Protein AF-A0A640KGW0-F1 (afdb_monomer_lite)

Organism: Leishmania tarentolae (NCBI:txid5689)

Secondary structure (DSSP, 8-state):
---TT---GGGHHHHHHHHTTSHHHHHHHHHHHHHHHHHHHHHHHHHHHHHHHHHHHHHHHHHHHHTSHHHHHHHHTTTS-HHHHTTSHHHHHHHHHHHHHHHHHHHHHHHHHHHHHHH-TT-

Radius of gyration: 37.97 Å; chains: 1; bounding box: 70×36×105 Å

Sequence (123 aa):
MGSPYEYQPEVKWYHILWDMRNKQFRQWYLKKKYRDLRIAYKYESHIFYQKAGIGFLMATLLMSICSSDLAVAVFRWPTEDPNELLKSHVWQKYHNQLNERKEYADKLLQDSNYIHKKNNPGE

pLDDT: mean 76.35, std 12.7, range [38.69, 92.94]

Foldseek 3Di:
DDDPPPDDPVCVVVVLVVCCVPVVSVVVVVVVVVVVVVVVCVVVVVVVVVVVVVVVVVVVVVVVCCPDPVVVLVVCVVPDDVVVSCVDPSNVVVVVVVVVVVVVVVVVVVVVVVVVCVVCVDD

Structure (mmCIF, N/CA/C/O backbone):
data_AF-A0A640KGW0-F1
#
_entry.id   AF-A0A640KGW0-F1
#
loop_
_atom_site.group_PDB
_atom_site.id
_atom_site.type_symbol
_atom_site.label_atom_id
_atom_site.label_alt_id
_atom_site.label_comp_id
_atom_site.label_asym_id
_atom_site.label_entity_id
_atom_site.label_seq_id
_atom_site.pdbx_PDB_ins_code
_atom_site.Cartn_x
_atom_site.Cartn_y
_atom_site.Cartn_z
_atom_site.occupancy
_atom_site.B_iso_or_equiv
_atom_site.auth_seq_id
_atom_site.auth_comp_id
_atom_site.auth_asym_id
_atom_site.auth_atom_id
_atom_site.pdbx_PDB_model_num
ATOM 1 N N . MET A 1 1 ? -3.987 -20.503 51.695 1.00 38.69 1 MET A N 1
ATOM 2 C CA . MET A 1 1 ? -4.288 -19.069 51.885 1.00 38.69 1 MET A CA 1
ATOM 3 C C . MET A 1 1 ? -4.296 -18.423 50.509 1.00 38.69 1 MET A C 1
ATOM 5 O O . MET A 1 1 ? -3.231 -18.113 50.000 1.00 38.69 1 MET A O 1
ATOM 9 N N . GLY A 1 2 ? -5.466 -18.348 49.869 1.00 48.22 2 GLY A N 1
ATOM 10 C CA . GLY A 1 2 ? -5.638 -17.644 48.594 1.00 48.22 2 GLY A CA 1
ATOM 11 C C . GLY A 1 2 ? -5.883 -16.166 48.867 1.00 48.22 2 GLY A C 1
ATOM 12 O O . GLY A 1 2 ? -6.552 -15.826 49.846 1.00 48.22 2 GLY A O 1
ATOM 13 N N . SER A 1 3 ? -5.294 -15.294 48.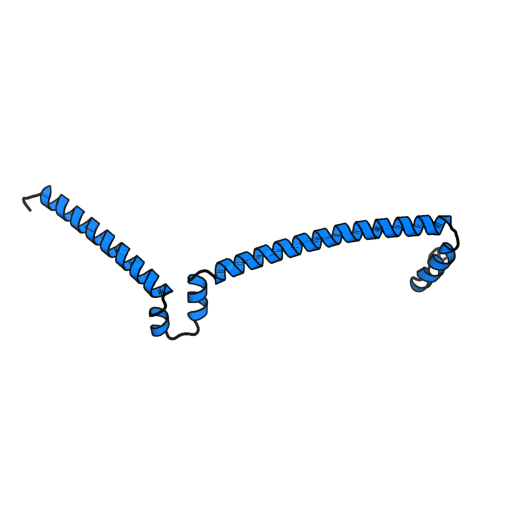054 1.00 49.31 3 SER A N 1
ATOM 14 C CA . SER A 1 3 ? -5.512 -13.852 48.163 1.00 49.31 3 SER A CA 1
ATOM 15 C C . SER A 1 3 ? -7.013 -13.564 48.023 1.00 49.31 3 SER A C 1
ATOM 17 O O . SER A 1 3 ? -7.633 -14.093 47.100 1.00 49.31 3 SER A O 1
ATOM 19 N N . PRO A 1 4 ? -7.625 -12.703 48.859 1.00 57.09 4 PRO A N 1
ATOM 20 C CA . PRO A 1 4 ? -9.045 -12.358 48.740 1.00 57.09 4 PRO A CA 1
ATOM 21 C C . PRO A 1 4 ? -9.391 -11.637 47.424 1.00 57.09 4 PRO A C 1
ATOM 23 O O . PRO A 1 4 ? -10.544 -11.280 47.214 1.00 57.09 4 PRO A O 1
ATOM 26 N N . TYR A 1 5 ? -8.407 -11.419 46.546 1.00 53.69 5 TYR A N 1
ATOM 27 C CA . TYR A 1 5 ? -8.531 -10.782 45.236 1.00 53.69 5 TYR A CA 1
ATOM 28 C C . TYR A 1 5 ? -8.272 -11.736 44.060 1.00 53.69 5 TYR A C 1
ATOM 30 O O . TYR A 1 5 ? -8.207 -11.298 42.910 1.00 53.69 5 TYR A O 1
ATOM 38 N N . GLU A 1 6 ? -8.122 -13.032 44.321 1.00 50.59 6 GLU A N 1
ATOM 39 C CA . GLU A 1 6 ? -7.895 -14.050 43.296 1.00 50.59 6 GLU A CA 1
ATOM 40 C C . GLU A 1 6 ? -9.239 -14.490 42.690 1.00 50.59 6 GLU A C 1
ATOM 42 O O . GLU A 1 6 ? -9.789 -15.539 43.012 1.00 50.59 6 GLU A O 1
ATOM 47 N N . TYR A 1 7 ? -9.826 -13.628 41.850 1.00 52.38 7 TYR A N 1
ATOM 48 C CA . TYR A 1 7 ? -11.141 -13.875 41.249 1.00 52.38 7 TYR A CA 1
ATOM 49 C C . TYR A 1 7 ? -11.060 -14.410 39.818 1.00 52.38 7 TYR A C 1
ATOM 51 O O . TYR A 1 7 ? -10.404 -13.838 38.939 1.00 52.38 7 TYR A O 1
ATOM 59 N N . GLN A 1 8 ? -11.814 -15.491 39.594 1.00 54.88 8 GLN A N 1
ATOM 60 C CA . GLN A 1 8 ? -12.038 -16.131 38.301 1.00 54.88 8 GLN A CA 1
ATOM 61 C C . GLN A 1 8 ? -12.556 -15.118 37.256 1.00 54.88 8 GLN A C 1
ATOM 63 O O . GLN A 1 8 ? -13.408 -14.277 37.563 1.00 54.88 8 GLN A O 1
ATOM 68 N N . PRO A 1 9 ? -12.059 -15.173 36.007 1.00 57.12 9 PRO A N 1
ATOM 69 C CA . PRO A 1 9 ? -12.312 -14.152 34.988 1.00 57.12 9 PRO A CA 1
ATOM 70 C C . PRO A 1 9 ? -13.789 -14.008 34.589 1.00 57.12 9 PRO A C 1
ATOM 72 O O . PRO A 1 9 ? -14.193 -12.919 34.183 1.00 57.12 9 PRO A O 1
ATOM 75 N N . GLU A 1 10 ? -14.597 -15.054 34.754 1.00 56.19 10 GLU A N 1
ATOM 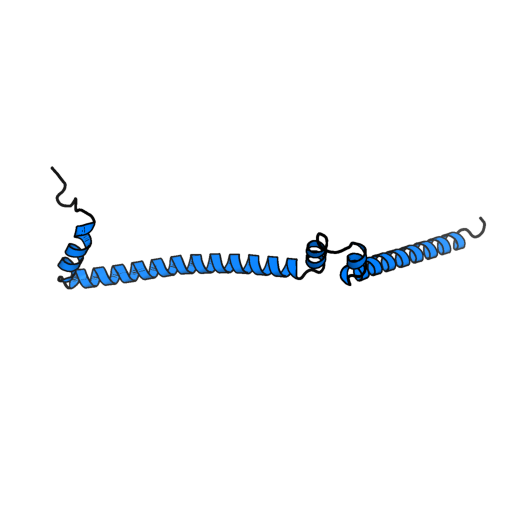76 C CA . GLU A 1 10 ? -16.023 -15.082 34.396 1.00 56.19 10 GLU A CA 1
ATOM 77 C C . GLU A 1 10 ? -16.895 -14.227 35.336 1.00 56.19 10 GLU A C 1
ATOM 79 O O . GLU A 1 10 ? -17.891 -13.645 34.908 1.00 56.19 10 GLU A O 1
ATOM 84 N N . VAL A 1 11 ? -16.472 -14.033 36.591 1.00 57.84 11 VAL A N 1
ATOM 85 C CA . VAL A 1 11 ? -17.221 -13.264 37.609 1.00 57.84 11 VAL A CA 1
ATOM 86 C C . VAL A 1 11 ? -16.973 -11.749 37.498 1.00 57.84 11 VAL A C 1
ATOM 88 O O . VAL A 1 11 ? -17.694 -10.934 38.079 1.00 57.84 11 VAL A O 1
ATOM 91 N N . LYS A 1 12 ? -15.981 -11.327 36.697 1.00 59.91 12 LYS A N 1
ATOM 92 C CA . LYS A 1 12 ? -15.559 -9.916 36.593 1.00 59.91 12 LYS A CA 1
ATOM 93 C C . LYS A 1 12 ? -16.682 -8.980 36.151 1.00 59.91 12 LYS A C 1
ATOM 95 O O . LYS A 1 12 ? -16.775 -7.862 36.652 1.00 59.91 12 LYS A O 1
ATOM 100 N N . TRP A 1 13 ? -17.542 -9.417 35.233 1.00 62.50 13 TRP A N 1
ATOM 101 C CA . TRP A 1 13 ? -18.630 -8.579 34.722 1.00 62.50 13 TRP A CA 1
ATOM 102 C C . TRP A 1 13 ? -19.702 -8.318 35.776 1.00 62.50 13 TRP A C 1
ATOM 104 O O . TRP A 1 13 ? -20.183 -7.192 35.888 1.00 62.50 13 TRP A O 1
ATOM 114 N N . TYR A 1 14 ? -20.022 -9.327 36.588 1.00 63.12 14 TYR A N 1
ATOM 115 C CA . TYR A 1 14 ? -21.039 -9.216 37.628 1.00 63.12 14 TYR A CA 1
ATOM 116 C C . TYR A 1 14 ? -20.625 -8.216 38.717 1.00 63.12 14 TYR A C 1
ATOM 118 O O . TYR A 1 14 ? -21.429 -7.384 39.131 1.00 63.12 14 TYR A O 1
ATOM 126 N N . HIS A 1 15 ? -19.349 -8.213 39.112 1.00 67.88 15 HIS A N 1
ATOM 127 C CA . HIS A 1 15 ? -18.820 -7.238 40.072 1.00 67.88 15 HIS A CA 1
ATOM 128 C C . HIS A 1 15 ? -18.735 -5.820 39.511 1.00 67.88 15 HIS A C 1
ATOM 130 O O . HIS A 1 15 ? -19.140 -4.882 40.188 1.00 67.88 15 HIS A O 1
ATOM 136 N N . ILE A 1 16 ? -18.321 -5.646 38.252 1.00 68.69 16 ILE A N 1
ATOM 137 C CA . ILE A 1 16 ? -18.319 -4.316 37.620 1.00 68.69 16 ILE A CA 1
ATOM 138 C C . ILE A 1 16 ? -19.743 -3.747 37.550 1.00 68.69 16 ILE A C 1
ATOM 140 O O . ILE A 1 16 ? -19.947 -2.563 37.815 1.00 68.69 16 ILE A O 1
ATOM 144 N N . LEU A 1 17 ? -20.736 -4.574 37.212 1.00 73.00 17 LEU A N 1
ATOM 145 C CA . LEU A 1 17 ? -22.145 -4.170 37.183 1.00 73.00 17 LEU A CA 1
ATOM 146 C C . LEU A 1 17 ? -22.686 -3.853 38.584 1.00 73.00 17 LEU A C 1
ATOM 148 O O . LEU A 1 17 ? -23.462 -2.909 38.739 1.00 73.00 17 LEU A O 1
ATOM 152 N N . TRP A 1 18 ? -22.251 -4.596 39.602 1.00 75.25 18 TRP A N 1
ATOM 153 C CA . TRP A 1 18 ? -22.589 -4.322 40.996 1.00 75.25 18 TRP A CA 1
ATOM 154 C C . TRP A 1 18 ? -21.986 -2.991 41.480 1.00 75.25 18 TRP A C 1
ATOM 156 O O . TRP A 1 18 ? -22.703 -2.156 42.034 1.00 75.25 18 TRP A O 1
ATOM 166 N N . ASP A 1 19 ? -20.714 -2.729 41.170 1.00 75.25 19 ASP A N 1
ATOM 167 C CA . ASP A 1 19 ? -19.997 -1.500 41.537 1.00 75.25 19 ASP A CA 1
ATOM 168 C C . ASP A 1 19 ? -20.504 -0.259 40.780 1.00 75.25 19 ASP A C 1
ATOM 170 O O . ASP A 1 19 ? -20.442 0.865 41.287 1.00 75.25 19 ASP A O 1
ATOM 174 N N . MET A 1 20 ? -21.093 -0.439 39.591 1.00 77.44 20 MET A N 1
ATOM 175 C CA . MET A 1 20 ? -21.744 0.630 38.814 1.00 77.44 20 MET A CA 1
ATOM 176 C C . MET A 1 20 ? -22.955 1.263 39.523 1.00 77.44 20 MET A C 1
ATOM 178 O O . MET A 1 20 ? -23.382 2.354 39.124 1.00 77.44 20 MET A O 1
ATOM 182 N N . ARG A 1 21 ? -23.499 0.641 40.585 1.00 77.19 21 ARG A N 1
ATOM 183 C CA . ARG A 1 21 ? -24.505 1.278 41.459 1.00 77.19 21 ARG A CA 1
ATOM 184 C C . ARG A 1 21 ? -23.943 2.488 42.202 1.00 77.19 21 ARG A C 1
ATOM 186 O O . ARG A 1 21 ? -24.688 3.433 42.463 1.00 77.19 21 ARG A O 1
ATOM 193 N N . ASN A 1 22 ? -22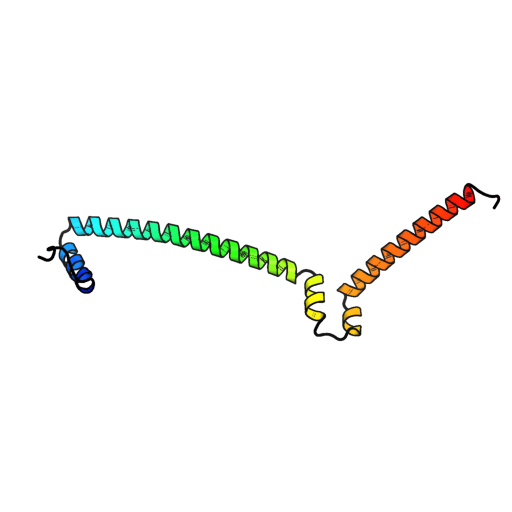.647 2.500 42.516 1.00 85.50 22 ASN A N 1
ATOM 194 C CA . ASN A 1 22 ? -22.012 3.661 43.122 1.00 85.50 22 ASN A CA 1
ATOM 195 C C . ASN A 1 22 ? -21.816 4.761 42.061 1.00 85.50 22 ASN A C 1
ATOM 197 O O . ASN A 1 22 ? -21.064 4.609 41.095 1.00 85.50 22 ASN A O 1
ATOM 201 N N . LYS A 1 23 ? -22.485 5.907 42.255 1.00 87.12 23 LYS A N 1
ATOM 202 C CA . LYS A 1 23 ? -22.497 7.031 41.302 1.00 87.12 23 LYS A CA 1
ATOM 203 C C . LYS A 1 23 ? -21.091 7.568 41.001 1.00 87.12 23 LYS A C 1
ATOM 205 O O . LYS A 1 23 ? -20.830 7.943 39.858 1.00 87.12 23 LYS A O 1
ATOM 210 N N . GLN A 1 24 ? -20.194 7.572 41.991 1.00 87.12 24 GLN A N 1
ATOM 211 C CA . GLN A 1 24 ? -18.811 8.036 41.830 1.00 87.12 24 GLN A CA 1
ATOM 212 C C . GLN A 1 24 ? -17.984 7.052 40.994 1.00 87.12 24 GLN A C 1
ATOM 214 O O . GLN A 1 24 ? -17.326 7.456 40.032 1.00 87.12 24 GLN A O 1
ATOM 219 N N . PHE A 1 25 ? -18.084 5.754 41.300 1.00 84.75 25 PHE A N 1
ATOM 220 C CA . PHE A 1 25 ? -17.410 4.705 40.535 1.00 84.75 25 PHE A CA 1
ATOM 221 C C . PHE A 1 25 ? -17.886 4.685 39.081 1.00 84.75 25 PHE A C 1
ATOM 223 O O . PHE A 1 25 ? -17.067 4.659 38.167 1.00 84.75 25 PHE A O 1
ATOM 230 N N . ARG A 1 26 ? -19.198 4.808 38.850 1.00 84.75 26 ARG A N 1
ATOM 231 C CA . ARG A 1 26 ? -19.787 4.864 37.507 1.00 84.75 26 ARG A CA 1
ATOM 232 C C . ARG A 1 26 ? -19.222 6.007 36.665 1.00 84.75 26 ARG A C 1
ATOM 234 O O . ARG A 1 26 ? -18.848 5.796 35.514 1.00 84.75 26 ARG A O 1
ATOM 241 N N . GLN A 1 27 ? -19.150 7.217 37.221 1.00 88.12 27 GLN A N 1
ATOM 242 C CA . GLN A 1 27 ? -18.602 8.376 36.507 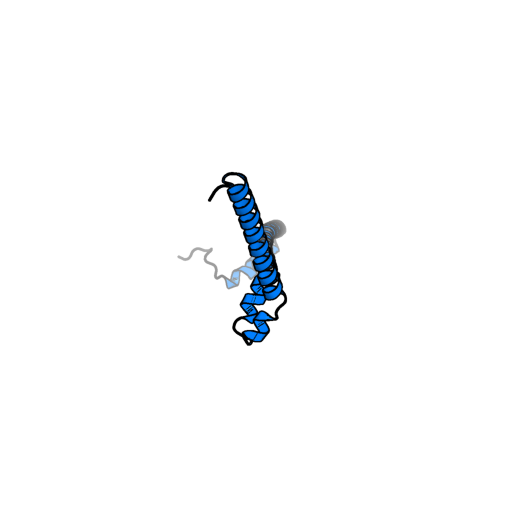1.00 88.12 27 GLN A CA 1
ATOM 243 C C . GLN A 1 27 ? -17.120 8.189 36.175 1.00 88.12 27 GLN A C 1
ATOM 245 O O . GLN A 1 27 ? -16.702 8.459 35.047 1.00 88.12 27 GLN A O 1
ATOM 250 N N . TRP A 1 28 ? -16.334 7.690 37.131 1.00 90.25 28 TRP A N 1
ATOM 251 C CA . TRP A 1 28 ? -14.922 7.394 36.910 1.00 90.25 28 TRP A CA 1
ATOM 252 C C . TRP A 1 28 ? -14.722 6.300 35.854 1.00 90.25 28 TRP A C 1
ATOM 254 O O . TRP A 1 28 ? -13.933 6.482 34.927 1.00 90.25 28 TRP A O 1
ATOM 264 N N . TYR A 1 29 ? -15.471 5.200 35.951 1.00 88.12 29 TYR A N 1
ATOM 265 C CA . TYR A 1 29 ? -15.382 4.056 35.047 1.00 88.12 29 TYR A CA 1
ATOM 266 C C . TYR A 1 29 ? -15.726 4.453 33.612 1.00 88.12 29 TYR A C 1
ATOM 268 O O . TYR A 1 29 ? -14.956 4.168 32.695 1.00 88.12 29 TYR A O 1
ATOM 276 N N . LEU A 1 30 ? -16.831 5.182 33.417 1.00 88.38 30 LEU A N 1
ATOM 277 C CA . LEU A 1 30 ? -17.212 5.696 32.102 1.00 88.38 30 LEU A CA 1
ATOM 278 C C . LEU A 1 30 ? -16.141 6.640 31.553 1.00 88.38 30 LEU A C 1
ATOM 280 O O . LEU A 1 30 ? -15.696 6.458 30.423 1.00 88.38 30 LEU A O 1
ATOM 284 N N . LYS A 1 31 ? -15.657 7.600 32.353 1.00 91.94 31 LYS A N 1
ATOM 285 C CA . LYS A 1 31 ? -14.603 8.535 31.923 1.00 91.94 31 LYS A CA 1
ATOM 286 C C . LYS A 1 31 ? -13.319 7.802 31.524 1.00 91.94 31 LYS A C 1
ATOM 288 O O . LYS A 1 31 ? -12.706 8.146 30.513 1.00 91.94 31 LYS A O 1
ATOM 293 N N . LYS A 1 32 ? -12.929 6.778 32.287 1.00 90.69 32 LYS A N 1
ATOM 294 C CA . LYS A 1 32 ? -11.778 5.923 31.984 1.00 90.69 32 LYS A CA 1
ATOM 295 C C . LYS A 1 32 ? -11.988 5.161 30.676 1.00 90.69 32 LYS A C 1
ATOM 297 O O . LYS A 1 32 ? -11.135 5.242 29.802 1.00 90.69 32 LYS A O 1
ATOM 302 N N . LYS A 1 33 ? -13.144 4.518 30.490 1.00 90.44 33 LYS A N 1
ATOM 303 C CA . LYS A 1 33 ? -13.468 3.781 29.260 1.00 90.44 33 LYS A CA 1
ATOM 304 C C . LYS A 1 33 ? -13.525 4.673 28.025 1.00 90.44 33 LYS A C 1
ATOM 306 O O . LYS A 1 33 ? -12.973 4.295 26.999 1.00 90.44 33 LYS A O 1
ATOM 311 N N . TYR A 1 34 ? -14.099 5.870 28.128 1.00 92.88 34 TYR A N 1
ATOM 312 C CA . TYR A 1 34 ?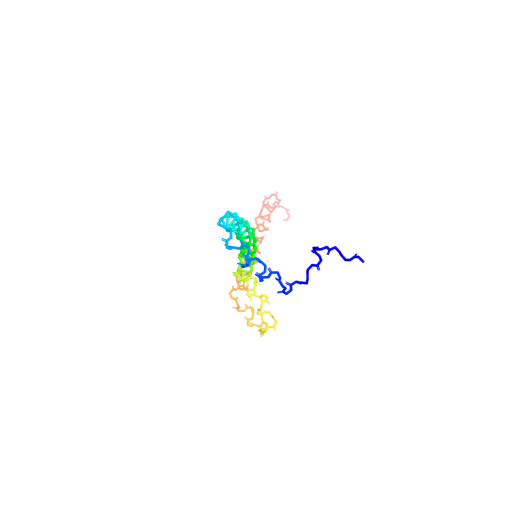 -14.072 6.851 27.041 1.00 92.88 34 TYR A CA 1
ATOM 313 C C . TYR A 1 34 ? -12.645 7.263 26.670 1.00 92.88 34 TYR A C 1
ATOM 315 O O . TYR A 1 34 ? -12.324 7.389 25.489 1.00 92.88 34 TYR A O 1
ATOM 323 N N . ARG A 1 35 ? -11.773 7.458 27.665 1.00 92.00 35 ARG A N 1
ATOM 324 C CA . ARG A 1 35 ? -10.361 7.769 27.423 1.00 92.00 35 ARG A CA 1
ATOM 325 C C . ARG A 1 35 ? -9.643 6.608 26.740 1.00 92.00 35 ARG A C 1
ATOM 327 O O . ARG A 1 35 ? -8.946 6.840 25.758 1.00 92.00 35 ARG A O 1
ATOM 334 N N . ASP A 1 36 ? -9.834 5.390 27.232 1.00 92.19 36 ASP A N 1
ATOM 335 C CA . ASP A 1 36 ? -9.192 4.193 26.685 1.00 92.19 36 ASP A CA 1
ATOM 336 C C . ASP A 1 36 ? -9.659 3.939 25.241 1.00 92.19 36 ASP A C 1
ATOM 338 O O . ASP A 1 36 ? -8.836 3.683 24.366 1.00 92.19 36 ASP A O 1
ATOM 342 N N . LEU A 1 37 ? -10.953 4.128 24.956 1.00 92.94 37 LEU A N 1
ATOM 343 C CA . LEU A 1 37 ? -11.515 4.014 23.608 1.00 92.94 37 LEU A CA 1
ATOM 344 C C . LEU A 1 37 ? -10.978 5.098 22.666 1.00 92.94 37 LEU A C 1
ATOM 346 O O . LEU A 1 37 ? -10.639 4.807 21.524 1.00 92.94 37 LEU A O 1
ATOM 350 N N . ARG A 1 38 ? -10.824 6.340 23.144 1.00 92.81 38 ARG A N 1
ATOM 351 C CA . ARG A 1 38 ? -10.193 7.415 22.362 1.00 92.81 38 ARG A CA 1
ATOM 352 C C . ARG A 1 38 ? -8.732 7.092 22.029 1.00 92.81 38 ARG A C 1
ATOM 354 O O . ARG A 1 38 ? -8.292 7.381 20.919 1.00 92.81 38 ARG A O 1
ATOM 361 N N . ILE A 1 39 ? -7.981 6.524 22.974 1.00 90.81 39 ILE A N 1
ATOM 362 C CA . ILE A 1 39 ? -6.586 6.113 22.754 1.00 90.81 39 ILE A CA 1
ATOM 363 C C . ILE A 1 39 ? -6.530 4.967 21.740 1.00 90.81 39 ILE A C 1
ATOM 365 O O . ILE A 1 39 ? -5.761 5.057 20.785 1.00 90.81 39 ILE A O 1
ATOM 369 N N . ALA A 1 40 ? -7.376 3.946 21.906 1.00 90.62 40 ALA A N 1
ATOM 370 C CA . ALA A 1 40 ? -7.473 2.821 20.981 1.00 90.62 40 ALA A CA 1
ATOM 371 C C . ALA A 1 40 ? -7.804 3.295 19.560 1.00 90.62 40 ALA A C 1
ATOM 373 O O . ALA A 1 40 ? -7.071 2.986 18.628 1.00 90.62 40 ALA A O 1
ATOM 374 N N . TYR A 1 41 ? -8.815 4.154 19.409 1.00 91.88 41 TYR A N 1
ATOM 375 C CA . TYR A 1 41 ? -9.191 4.721 18.115 1.00 91.88 41 TYR A CA 1
ATOM 376 C C . TYR A 1 41 ? -8.047 5.509 17.462 1.00 91.88 41 TYR A C 1
ATOM 378 O O . TYR A 1 41 ? -7.785 5.369 16.269 1.00 91.88 41 TYR A O 1
ATOM 386 N N . LYS A 1 42 ? -7.322 6.331 18.232 1.00 91.38 42 LYS A N 1
ATOM 387 C CA . LYS A 1 42 ? -6.166 7.080 17.714 1.00 91.38 42 LYS A CA 1
ATOM 388 C C . LYS A 1 42 ? -5.036 6.148 17.258 1.00 91.38 42 LYS A C 1
ATOM 390 O O . LYS A 1 42 ? -4.382 6.429 16.258 1.00 91.38 42 LYS A O 1
ATOM 395 N N . TYR A 1 43 ? -4.810 5.053 17.976 1.00 90.88 43 TYR A N 1
ATOM 396 C CA . TYR A 1 43 ? -3.787 4.071 17.630 1.00 90.88 43 TYR A CA 1
ATOM 397 C C . TYR A 1 43 ? -4.177 3.248 16.392 1.00 90.88 43 TYR A C 1
ATOM 399 O O . TYR A 1 43 ? -3.391 3.131 15.453 1.00 90.88 43 TYR A O 1
ATOM 407 N N . GLU A 1 44 ? -5.413 2.749 16.340 1.00 87.38 44 GLU A N 1
ATOM 408 C CA . GLU A 1 44 ? -5.927 1.983 15.200 1.00 87.38 44 GLU A CA 1
ATOM 409 C C . GLU A 1 44 ? -6.029 2.828 13.933 1.00 87.38 44 GLU A C 1
ATOM 411 O O . GLU A 1 44 ? -5.612 2.376 12.869 1.00 87.38 44 GLU A O 1
ATOM 416 N N . SER A 1 45 ? -6.509 4.070 14.038 1.00 85.81 45 SER A N 1
ATOM 417 C CA . SER A 1 45 ? -6.546 4.987 12.894 1.00 85.81 45 SER A CA 1
ATOM 418 C C . SER A 1 45 ? -5.148 5.248 12.342 1.00 85.81 45 SER A C 1
ATOM 420 O O . SER A 1 45 ? -4.963 5.185 11.132 1.00 85.81 45 SER A O 1
ATOM 422 N N . HIS A 1 46 ? -4.143 5.461 13.197 1.00 89.50 46 HIS A N 1
ATOM 423 C CA . HIS A 1 46 ? -2.762 5.630 12.745 1.00 89.50 46 HIS A CA 1
ATOM 424 C C . HIS A 1 46 ? -2.248 4.400 11.981 1.00 89.50 46 HIS A C 1
ATOM 426 O O . HIS A 1 46 ? -1.675 4.539 10.902 1.00 89.50 46 HIS A O 1
ATOM 432 N N . ILE A 1 47 ? -2.502 3.194 12.497 1.00 87.12 47 ILE A N 1
ATOM 433 C CA . ILE A 1 47 ? -2.139 1.944 11.813 1.00 87.12 47 ILE A CA 1
ATOM 434 C C . ILE A 1 47 ? -2.883 1.814 10.483 1.00 87.12 47 ILE A C 1
ATOM 436 O O . ILE A 1 47 ? -2.287 1.416 9.483 1.00 87.12 47 ILE A O 1
ATOM 440 N N . PHE A 1 48 ? -4.172 2.151 10.452 1.00 88.50 48 PHE A N 1
ATOM 441 C CA . PHE A 1 48 ? -4.973 2.113 9.236 1.00 88.50 48 PHE A CA 1
ATOM 442 C C . PHE A 1 48 ? -4.430 3.080 8.182 1.00 88.50 48 PHE A C 1
ATOM 444 O O . PHE A 1 48 ? -4.219 2.662 7.048 1.00 88.50 48 PHE A O 1
ATOM 451 N N . TYR A 1 49 ? -4.113 4.325 8.551 1.00 87.88 49 TYR A N 1
ATOM 452 C CA . TYR A 1 49 ? -3.505 5.299 7.640 1.00 87.88 49 TYR A CA 1
ATOM 453 C C . TYR A 1 49 ? -2.144 4.835 7.120 1.00 87.88 49 TYR A C 1
ATOM 455 O O . TYR A 1 49 ? -1.876 4.970 5.929 1.00 87.88 49 TYR A O 1
ATOM 463 N N . GLN A 1 50 ? -1.302 4.238 7.969 1.00 88.56 50 GLN A N 1
ATOM 464 C CA . GLN A 1 50 ? -0.025 3.675 7.525 1.00 88.56 50 GLN A CA 1
ATOM 465 C C . GLN A 1 50 ? -0.220 2.518 6.538 1.00 88.56 50 GLN A C 1
ATOM 467 O O . GLN A 1 50 ? 0.406 2.502 5.480 1.00 88.56 50 GLN A O 1
ATOM 472 N N . LYS A 1 51 ? -1.113 1.570 6.845 1.00 89.38 51 LYS A N 1
ATOM 473 C CA . LYS A 1 51 ? -1.405 0.429 5.963 1.00 89.38 51 LYS A CA 1
ATOM 474 C C . LYS A 1 51 ? -2.046 0.868 4.649 1.00 89.38 51 LYS A C 1
ATOM 476 O O . LYS A 1 51 ? -1.659 0.369 3.598 1.00 89.38 51 LYS A O 1
ATOM 481 N N . ALA A 1 52 ? -2.981 1.814 4.697 1.00 89.69 52 ALA A N 1
ATOM 482 C CA . ALA A 1 52 ? -3.615 2.384 3.515 1.00 89.69 52 ALA A CA 1
ATOM 483 C C . ALA A 1 52 ? -2.607 3.163 2.660 1.00 89.69 52 ALA A C 1
ATOM 485 O O . ALA A 1 52 ? -2.603 3.005 1.446 1.00 89.69 52 ALA A O 1
ATOM 486 N N . GLY A 1 53 ? -1.711 3.940 3.280 1.00 88.12 53 GLY A N 1
ATOM 487 C CA . GLY A 1 53 ? -0.651 4.668 2.581 1.00 88.12 53 GLY A CA 1
ATOM 488 C C . GLY A 1 53 ? 0.343 3.738 1.884 1.00 88.12 53 GLY A C 1
ATOM 489 O O . GLY A 1 53 ? 0.637 3.929 0.707 1.00 88.12 53 GLY A O 1
ATOM 490 N N . ILE A 1 54 ? 0.807 2.689 2.570 1.00 88.81 54 ILE A N 1
ATOM 491 C CA . ILE A 1 54 ? 1.688 1.670 1.974 1.00 88.81 54 ILE A CA 1
ATOM 492 C C . ILE A 1 54 ? 0.954 0.905 0.867 1.00 88.81 54 ILE A C 1
ATOM 494 O O . ILE A 1 54 ? 1.510 0.708 -0.210 1.00 88.81 54 ILE A O 1
ATOM 498 N N . GLY A 1 55 ? -0.303 0.515 1.094 1.00 89.00 55 GLY A N 1
ATOM 499 C CA . GLY A 1 55 ? -1.127 -0.153 0.086 1.00 89.00 55 GLY A CA 1
ATOM 500 C C . GLY A 1 55 ? -1.334 0.706 -1.161 1.00 89.00 55 GLY A C 1
ATOM 501 O O . GLY A 1 55 ? -1.203 0.210 -2.276 1.00 89.00 55 GLY A O 1
ATOM 502 N N . PHE A 1 56 ? -1.575 2.006 -0.980 1.00 91.56 56 PHE A N 1
ATOM 503 C CA . PHE A 1 56 ? -1.695 2.960 -2.076 1.00 91.56 56 PHE A CA 1
ATOM 504 C C . PHE A 1 56 ? -0.379 3.115 -2.844 1.00 91.56 56 PHE A C 1
ATOM 506 O O . PHE A 1 56 ? -0.394 3.038 -4.067 1.00 91.56 56 PHE A O 1
ATOM 513 N N . LEU A 1 57 ? 0.758 3.254 -2.153 1.00 89.88 57 LEU A N 1
ATOM 514 C CA . LEU A 1 57 ? 2.080 3.326 -2.793 1.00 89.88 57 LEU A CA 1
ATOM 515 C C . LEU A 1 57 ? 2.415 2.06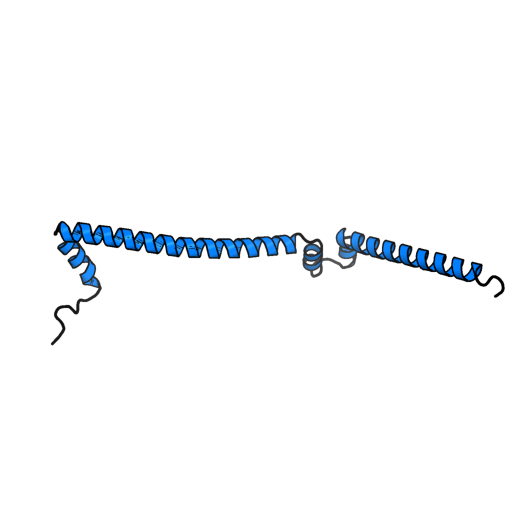3 -3.596 1.00 89.88 57 LEU A C 1
ATOM 517 O O . LEU A 1 57 ? 2.941 2.146 -4.703 1.00 89.88 57 LEU A O 1
ATOM 521 N N . MET A 1 58 ? 2.091 0.885 -3.063 1.00 87.81 58 MET A N 1
ATOM 522 C CA . MET A 1 58 ? 2.288 -0.369 -3.790 1.00 87.81 58 MET A CA 1
ATOM 523 C C . MET A 1 58 ? 1.365 -0.459 -5.008 1.00 87.81 58 MET A C 1
ATOM 525 O O . MET A 1 58 ? 1.805 -0.876 -6.076 1.00 87.81 58 MET A O 1
ATOM 529 N N . ALA A 1 59 ? 0.109 -0.028 -4.879 1.00 87.00 59 ALA A N 1
ATOM 530 C CA . ALA A 1 59 ? -0.832 -0.002 -5.992 1.00 87.00 59 ALA A CA 1
ATOM 531 C C . ALA A 1 59 ? -0.397 0.974 -7.095 1.00 87.00 59 ALA A C 1
ATOM 533 O O . ALA A 1 59 ? -0.464 0.623 -8.270 1.00 87.00 59 ALA A O 1
ATOM 534 N N . THR A 1 60 ? 0.093 2.168 -6.750 1.00 84.94 60 THR A N 1
ATOM 535 C CA . THR A 1 60 ? 0.580 3.136 -7.744 1.00 84.94 60 THR A CA 1
ATOM 536 C C . THR A 1 60 ? 1.842 2.649 -8.446 1.00 84.94 60 THR A C 1
ATOM 538 O O . THR A 1 60 ? 1.940 2.796 -9.663 1.00 84.94 60 THR A O 1
ATOM 541 N N . LEU A 1 61 ? 2.772 2.010 -7.728 1.00 83.12 61 LEU A N 1
ATOM 542 C CA . LEU A 1 61 ? 3.945 1.376 -8.335 1.00 83.12 61 LEU A CA 1
ATOM 543 C C . LEU A 1 61 ? 3.550 0.251 -9.293 1.00 83.12 61 LEU A C 1
ATOM 545 O O . LEU A 1 61 ? 4.020 0.226 -10.428 1.00 83.12 61 LEU A O 1
ATOM 549 N N . LEU A 1 62 ? 2.655 -0.646 -8.875 1.00 80.56 62 LEU A N 1
ATOM 550 C CA . LEU A 1 62 ? 2.171 -1.729 -9.732 1.00 80.56 62 LEU A CA 1
ATOM 551 C C . LEU A 1 62 ? 1.451 -1.192 -10.968 1.00 80.56 62 LEU A C 1
ATOM 553 O O . LEU A 1 62 ? 1.722 -1.651 -12.072 1.00 80.56 62 LEU A O 1
ATOM 557 N N . MET A 1 63 ? 0.591 -0.187 -10.808 1.00 79.06 63 MET A N 1
ATOM 558 C CA . MET A 1 63 ? -0.092 0.448 -11.936 1.00 79.06 63 MET A CA 1
ATOM 559 C C . MET A 1 63 ? 0.894 1.133 -12.881 1.00 79.06 63 MET A C 1
ATOM 561 O O . MET A 1 63 ? 0.745 0.991 -14.087 1.00 79.06 63 MET A O 1
ATOM 565 N N . SER A 1 64 ? 1.924 1.808 -12.362 1.00 76.69 64 SER A N 1
ATOM 566 C CA . SER A 1 64 ? 2.965 2.440 -13.181 1.00 76.69 64 SER A CA 1
ATOM 567 C C . SER A 1 64 ? 3.786 1.417 -13.969 1.00 76.69 64 SER A C 1
ATOM 569 O O . SER A 1 64 ? 4.083 1.645 -15.144 1.00 76.69 64 SER A O 1
ATOM 571 N N . ILE A 1 65 ? 4.127 0.286 -13.346 1.00 73.69 65 ILE A N 1
ATOM 572 C CA . ILE A 1 65 ? 4.827 -0.813 -14.014 1.00 73.69 65 ILE A CA 1
ATOM 573 C C . ILE A 1 65 ? 3.917 -1.403 -15.093 1.00 73.69 65 ILE A C 1
ATOM 575 O O . ILE A 1 65 ? 4.323 -1.462 -16.249 1.00 73.69 65 ILE A O 1
ATOM 579 N N . CYS A 1 66 ? 2.674 -1.752 -14.760 1.00 66.44 66 CYS A N 1
ATOM 580 C CA . CYS A 1 66 ? 1.713 -2.335 -15.699 1.00 66.44 66 CYS A CA 1
ATOM 581 C C . CYS A 1 66 ? 1.301 -1.385 -16.836 1.00 66.44 66 CYS A C 1
ATOM 583 O O . CYS A 1 66 ? 0.994 -1.857 -17.926 1.00 66.44 66 CYS A O 1
ATOM 585 N N . SER A 1 67 ? 1.313 -0.066 -16.617 1.00 66.38 67 SER A N 1
ATOM 586 C CA . SER A 1 67 ? 1.041 0.929 -17.662 1.00 66.38 67 SER A CA 1
ATOM 587 C C . SER A 1 67 ? 2.222 1.160 -18.601 1.00 66.38 67 SER A C 1
ATOM 589 O O . SER A 1 67 ? 2.065 1.822 -19.623 1.00 66.38 67 SER A O 1
ATOM 591 N N . SER A 1 68 ? 3.418 0.675 -18.252 1.00 66.56 68 SER A N 1
ATOM 592 C CA . SER A 1 68 ? 4.556 0.753 -19.158 1.00 66.56 68 SER A CA 1
ATOM 593 C C . SER A 1 68 ? 4.366 -0.239 -20.308 1.00 66.56 68 SER A C 1
ATOM 595 O O . SER A 1 68 ? 4.051 -1.410 -20.087 1.00 66.56 68 SER A O 1
ATOM 597 N N . ASP A 1 69 ? 4.618 0.213 -21.538 1.00 61.44 69 ASP A N 1
ATOM 598 C CA . ASP A 1 69 ? 4.637 -0.625 -22.749 1.00 61.44 69 ASP A CA 1
ATOM 599 C C . ASP A 1 69 ? 5.493 -1.902 -22.563 1.00 61.44 69 ASP A C 1
ATOM 601 O O . ASP A 1 69 ? 5.238 -2.942 -23.171 1.00 61.44 69 ASP A O 1
ATOM 605 N N . LEU A 1 70 ? 6.486 -1.837 -21.667 1.00 59.88 70 LEU A N 1
ATOM 606 C CA . LEU A 1 70 ? 7.378 -2.931 -21.296 1.00 59.88 70 LEU A CA 1
ATOM 607 C C . LEU A 1 70 ? 6.665 -4.041 -20.508 1.00 59.88 70 LEU A C 1
ATOM 609 O O . LEU A 1 70 ? 6.901 -5.213 -20.782 1.00 59.88 70 LEU A O 1
ATOM 613 N N . ALA A 1 71 ? 5.760 -3.713 -19.583 1.00 61.34 71 ALA A N 1
ATOM 614 C CA . ALA A 1 71 ? 4.976 -4.731 -18.883 1.00 61.34 71 ALA A CA 1
ATOM 615 C C . ALA A 1 71 ? 3.996 -5.432 -19.828 1.00 61.34 71 ALA A C 1
ATOM 617 O O . ALA A 1 71 ? 3.887 -6.655 -19.787 1.00 61.34 71 ALA A O 1
ATOM 618 N N . VAL A 1 72 ? 3.353 -4.690 -20.735 1.00 63.47 72 VAL A N 1
ATOM 619 C CA . VAL A 1 72 ? 2.492 -5.277 -21.777 1.00 63.47 72 VAL A CA 1
ATOM 620 C C . VAL A 1 72 ? 3.285 -6.256 -22.650 1.00 63.47 72 VAL A C 1
ATOM 622 O O . VAL A 1 72 ? 2.803 -7.353 -22.927 1.00 63.47 72 VAL A O 1
ATOM 625 N N . ALA A 1 73 ? 4.516 -5.904 -23.030 1.00 61.22 73 ALA A N 1
ATOM 626 C CA . ALA A 1 73 ? 5.394 -6.783 -23.799 1.00 61.22 73 ALA A CA 1
ATOM 627 C C . ALA A 1 73 ? 5.836 -8.030 -23.007 1.00 61.22 73 ALA A C 1
ATOM 629 O O . ALA A 1 73 ? 5.798 -9.134 -23.542 1.00 61.22 73 ALA A O 1
ATOM 630 N N . VAL A 1 74 ? 6.203 -7.885 -21.728 1.00 65.69 74 VAL A N 1
ATOM 631 C CA . VAL A 1 74 ? 6.636 -9.006 -20.871 1.00 65.69 74 VAL A CA 1
ATOM 632 C C . VAL A 1 74 ? 5.488 -9.972 -20.563 1.00 65.69 74 VAL A C 1
ATOM 634 O O . VAL A 1 74 ? 5.699 -11.181 -20.579 1.00 65.69 74 VAL A O 1
ATOM 637 N N . PHE A 1 75 ? 4.268 -9.473 -20.335 1.00 64.81 75 PHE A N 1
ATOM 638 C CA . PHE A 1 75 ? 3.099 -10.325 -20.089 1.00 64.81 75 PHE A CA 1
ATOM 639 C C . PHE A 1 75 ? 2.626 -11.084 -21.340 1.00 64.81 75 PHE A C 1
ATOM 641 O O . PHE A 1 75 ? 2.091 -12.183 -21.204 1.00 64.81 75 PHE A O 1
ATOM 648 N N . ARG A 1 76 ? 2.839 -10.538 -22.546 1.00 65.69 76 ARG A N 1
ATOM 649 C CA . ARG A 1 76 ? 2.476 -11.195 -23.819 1.00 65.69 76 ARG A CA 1
ATOM 650 C C . ARG A 1 76 ? 3.540 -12.155 -24.347 1.00 65.69 76 ARG A C 1
ATOM 652 O O . ARG A 1 76 ? 3.213 -13.098 -25.058 1.00 65.69 76 ARG A O 1
ATOM 659 N N . TRP A 1 77 ? 4.800 -11.971 -23.952 1.00 62.31 77 TRP A N 1
ATOM 660 C CA . TRP A 1 77 ? 5.922 -12.807 -24.389 1.00 62.31 77 TRP A CA 1
ATOM 661 C C . TRP A 1 77 ? 5.721 -14.326 -24.183 1.00 62.31 77 TRP A C 1
ATOM 663 O O . TRP A 1 77 ? 6.030 -15.077 -25.103 1.00 62.31 77 TRP A O 1
ATOM 673 N N . PRO A 1 78 ? 5.182 -14.828 -23.053 1.00 64.25 78 PRO A N 1
ATOM 674 C CA . PRO A 1 78 ? 5.004 -16.271 -22.880 1.00 64.25 78 PRO A CA 1
ATOM 675 C C . PRO A 1 78 ? 3.751 -16.844 -23.567 1.00 64.25 78 PRO A C 1
ATOM 677 O O . PRO A 1 78 ? 3.560 -18.056 -23.507 1.00 64.25 78 PRO A O 1
ATOM 680 N N . THR A 1 79 ? 2.876 -16.017 -24.158 1.00 60.50 79 THR A N 1
ATOM 681 C CA . THR A 1 79 ? 1.537 -16.448 -24.616 1.00 60.50 79 THR A CA 1
ATOM 682 C C . THR A 1 79 ? 1.233 -16.205 -26.096 1.00 60.50 79 THR A C 1
ATOM 684 O O . THR A 1 79 ? 0.332 -16.860 -26.612 1.00 60.50 79 THR A O 1
ATOM 687 N N . GLU A 1 80 ? 1.969 -15.335 -26.793 1.00 61.62 80 GLU A N 1
ATOM 688 C CA . GLU A 1 80 ? 1.749 -15.038 -28.220 1.00 61.62 80 GLU A CA 1
ATOM 689 C C . GLU A 1 80 ? 2.848 -15.619 -29.128 1.00 61.62 80 GLU A C 1
ATOM 691 O O . GLU A 1 80 ? 4.012 -15.738 -28.737 1.00 61.62 80 GLU A O 1
ATOM 696 N N . ASP A 1 81 ? 2.479 -15.942 -30.374 1.00 69.25 81 ASP A N 1
ATOM 697 C CA . ASP A 1 81 ? 3.428 -16.352 -31.410 1.00 69.25 81 ASP A CA 1
ATOM 698 C C . ASP A 1 81 ? 4.446 -15.223 -31.687 1.00 69.25 81 ASP A C 1
ATOM 700 O O . ASP A 1 81 ? 4.072 -14.050 -31.818 1.00 69.25 81 ASP A O 1
ATOM 704 N N . PRO A 1 82 ? 5.747 -15.534 -31.855 1.00 66.88 82 PRO A N 1
ATOM 705 C CA . PRO A 1 82 ? 6.804 -14.527 -31.997 1.00 66.88 82 PRO A CA 1
ATOM 706 C C . PRO A 1 82 ? 6.601 -13.579 -33.192 1.00 66.88 82 PRO A C 1
ATOM 708 O O . PRO A 1 82 ? 7.004 -12.417 -33.142 1.00 66.88 82 PRO A O 1
ATOM 711 N N . ASN A 1 83 ? 5.925 -14.035 -34.251 1.00 68.44 83 ASN A N 1
ATOM 712 C CA . ASN A 1 83 ? 5.582 -13.202 -35.406 1.00 68.44 83 ASN A CA 1
ATOM 713 C C . ASN A 1 83 ? 4.465 -12.184 -35.124 1.00 68.44 83 ASN A C 1
ATOM 715 O O . ASN A 1 83 ? 4.414 -11.144 -35.782 1.00 68.44 83 ASN A O 1
ATOM 719 N N . GLU A 1 84 ? 3.567 -12.459 -34.180 1.00 66.62 84 GLU A N 1
ATOM 720 C CA . GLU A 1 84 ? 2.525 -11.513 -33.766 1.00 66.62 84 GLU A CA 1
ATOM 721 C C . GLU A 1 84 ? 3.084 -10.485 -32.778 1.00 66.62 84 GLU A C 1
ATOM 723 O O . GLU A 1 84 ? 2.806 -9.290 -32.904 1.00 66.62 84 GLU A O 1
ATOM 728 N N . LEU A 1 85 ? 4.004 -10.912 -31.907 1.00 65.81 85 LEU A N 1
ATOM 729 C CA . LEU A 1 85 ? 4.754 -10.033 -31.006 1.00 65.81 85 LEU A CA 1
ATOM 730 C C . LEU A 1 85 ? 5.538 -8.948 -31.763 1.00 65.81 85 LEU A C 1
ATOM 732 O O . LEU A 1 85 ? 5.516 -7.783 -31.360 1.00 65.81 85 LEU A O 1
ATOM 736 N N . LEU A 1 86 ? 6.167 -9.282 -32.895 1.00 66.12 86 LEU A N 1
ATOM 737 C CA . LEU A 1 86 ? 6.893 -8.316 -33.739 1.00 66.12 86 LEU A CA 1
ATOM 738 C C . LEU A 1 86 ? 5.979 -7.304 -34.447 1.00 66.12 86 LEU A C 1
ATOM 740 O O . LEU A 1 86 ? 6.422 -6.210 -34.801 1.00 66.12 86 LEU A O 1
ATOM 744 N N . LYS A 1 87 ? 4.699 -7.643 -34.640 1.00 69.06 87 LYS A N 1
ATOM 745 C CA . LYS A 1 87 ? 3.687 -6.721 -35.180 1.00 69.06 87 LYS A CA 1
ATOM 746 C C . LYS A 1 87 ? 3.116 -5.795 -34.110 1.00 69.06 87 LYS A C 1
ATOM 748 O O . LYS A 1 87 ? 2.421 -4.840 -34.453 1.00 69.06 87 LYS A O 1
ATOM 753 N N . SER A 1 88 ? 3.391 -6.056 -32.831 1.00 69.19 88 SER A N 1
ATOM 754 C CA . SER A 1 88 ? 2.927 -5.196 -31.748 1.00 69.19 88 SER A CA 1
ATOM 755 C C . SER A 1 88 ? 3.502 -3.783 -31.884 1.00 69.19 88 SER A C 1
ATOM 757 O O . SER A 1 88 ? 4.661 -3.576 -32.256 1.00 69.19 88 SER A O 1
ATOM 759 N N . HIS A 1 89 ? 2.681 -2.787 -31.549 1.00 72.31 89 HIS A N 1
ATOM 760 C CA . HIS A 1 89 ? 3.048 -1.375 -31.664 1.00 72.31 89 HIS A CA 1
ATOM 761 C C . HIS A 1 89 ? 4.303 -1.019 -30.845 1.00 72.31 89 HIS A C 1
ATOM 763 O O . HIS A 1 89 ? 5.103 -0.176 -31.249 1.00 72.31 89 HIS A O 1
ATOM 769 N N . VAL A 1 90 ? 4.513 -1.717 -29.724 1.00 69.31 90 VAL A N 1
ATOM 770 C CA . VAL A 1 90 ? 5.687 -1.566 -28.855 1.00 69.31 90 VAL A CA 1
ATOM 771 C C . VAL A 1 90 ? 6.971 -1.961 -29.588 1.00 69.31 90 VAL A C 1
ATOM 773 O O . VAL A 1 90 ? 7.943 -1.204 -29.593 1.00 69.31 90 VAL A O 1
ATOM 776 N N . TRP A 1 91 ? 6.964 -3.116 -30.257 1.00 72.12 91 TRP A N 1
ATOM 777 C CA . TRP A 1 91 ? 8.121 -3.605 -31.006 1.00 72.12 91 TRP A CA 1
ATOM 778 C C . TRP A 1 91 ? 8.420 -2.759 -32.239 1.00 72.12 91 TRP A C 1
ATOM 780 O O . TRP A 1 91 ? 9.582 -2.444 -32.492 1.00 72.12 91 TRP A O 1
ATOM 790 N N . GLN A 1 92 ? 7.388 -2.316 -32.957 1.00 77.31 92 GLN A N 1
ATOM 791 C CA . GLN A 1 92 ? 7.550 -1.401 -34.090 1.00 77.31 92 GLN A CA 1
ATOM 792 C C . GLN A 1 92 ? 8.177 -0.071 -33.661 1.00 77.31 92 GLN A C 1
ATOM 794 O O . GLN A 1 92 ? 9.106 0.412 -34.305 1.00 77.31 92 GLN A O 1
ATOM 799 N N . LYS A 1 93 ? 7.730 0.498 -32.536 1.00 80.69 93 LYS A N 1
ATOM 800 C CA . LYS A 1 93 ? 8.298 1.730 -31.978 1.00 80.69 93 LYS A CA 1
ATOM 801 C C . LYS A 1 93 ? 9.777 1.562 -31.623 1.00 80.69 93 LYS A C 1
ATOM 803 O O . LYS A 1 93 ? 10.582 2.424 -31.967 1.00 80.69 93 LYS A O 1
ATOM 808 N N . TYR A 1 94 ? 10.146 0.448 -30.990 1.00 77.44 94 TYR A N 1
ATOM 809 C CA . TYR A 1 94 ? 11.544 0.165 -30.653 1.00 77.44 94 TYR A CA 1
ATOM 810 C C . TYR A 1 94 ? 12.412 -0.068 -31.900 1.00 77.44 94 TYR A C 1
ATOM 812 O O . TYR A 1 94 ? 13.535 0.428 -31.985 1.00 77.44 94 TYR A O 1
ATOM 820 N N . HIS A 1 95 ? 11.878 -0.773 -32.900 1.00 79.38 95 HIS A N 1
ATOM 821 C CA . HIS A 1 95 ? 12.559 -1.007 -34.171 1.00 79.38 95 HIS A CA 1
ATOM 822 C C . HIS A 1 95 ? 12.802 0.299 -34.940 1.00 79.38 95 HIS A C 1
ATOM 824 O O . HIS A 1 95 ? 13.911 0.536 -35.418 1.00 79.38 95 HIS A O 1
ATOM 830 N N . ASN A 1 96 ? 11.807 1.187 -34.982 1.00 83.94 96 ASN A N 1
ATOM 831 C CA . ASN A 1 96 ? 11.934 2.499 -35.614 1.00 83.94 96 ASN A CA 1
ATOM 832 C C . ASN A 1 96 ? 12.988 3.362 -34.911 1.00 83.94 96 ASN A C 1
ATOM 834 O O . ASN A 1 96 ? 13.850 3.921 -35.578 1.00 83.94 96 ASN A O 1
ATOM 838 N N . GLN A 1 97 ? 13.007 3.384 -33.573 1.00 84.62 97 GLN A N 1
ATOM 839 C CA . GLN A 1 97 ? 14.043 4.093 -32.811 1.00 84.62 97 GLN A CA 1
ATOM 840 C C . GLN A 1 97 ? 15.456 3.559 -33.084 1.00 84.62 97 GLN A C 1
ATOM 842 O O . GLN A 1 97 ? 16.422 4.323 -33.108 1.00 84.62 97 GLN A O 1
ATOM 847 N N . LEU A 1 98 ? 15.607 2.247 -33.278 1.00 85.06 98 LEU A N 1
ATOM 848 C CA . LEU A 1 98 ? 16.890 1.662 -33.665 1.00 85.06 98 LEU A CA 1
ATOM 849 C C . LEU A 1 98 ? 17.301 2.068 -35.081 1.00 85.06 98 LEU A C 1
ATOM 851 O O . LEU A 1 98 ? 18.476 2.361 -35.298 1.00 85.06 98 LEU A O 1
ATOM 855 N N . ASN A 1 99 ? 16.362 2.104 -36.024 1.00 86.31 99 ASN A N 1
ATOM 856 C CA . ASN A 1 99 ? 16.644 2.530 -37.393 1.00 86.31 99 ASN A CA 1
ATOM 857 C C . ASN A 1 99 ? 17.008 4.019 -37.453 1.00 86.31 99 ASN A C 1
ATOM 859 O O . ASN A 1 99 ? 18.019 4.354 -38.060 1.00 86.31 99 ASN A O 1
ATOM 863 N N . GLU A 1 100 ? 16.307 4.886 -36.719 1.00 88.31 100 GLU A N 1
ATOM 864 C CA . GLU A 1 100 ? 16.661 6.309 -36.590 1.00 88.31 100 GLU A CA 1
ATOM 865 C C . GLU A 1 100 ? 18.088 6.501 -36.051 1.00 88.31 100 GLU A C 1
ATOM 867 O O . GLU A 1 100 ? 18.848 7.333 -36.548 1.00 88.31 100 GLU A O 1
ATOM 872 N N . ARG A 1 101 ? 18.495 5.696 -35.059 1.00 85.69 101 ARG A N 1
ATOM 873 C CA . ARG A 1 101 ? 19.866 5.731 -34.520 1.00 85.69 101 ARG A CA 1
ATOM 874 C C . ARG A 1 101 ? 20.908 5.275 -35.535 1.00 85.69 101 ARG A C 1
ATOM 876 O O . ARG A 1 101 ? 21.997 5.844 -35.566 1.00 85.69 101 ARG A O 1
ATOM 883 N N . LYS A 1 102 ? 20.594 4.262 -36.344 1.00 87.69 102 LYS A N 1
ATOM 884 C CA . LYS A 1 102 ? 21.481 3.788 -37.415 1.00 87.69 102 LYS A CA 1
ATOM 885 C C . LYS A 1 102 ? 21.631 4.837 -38.510 1.00 87.69 102 LYS A C 1
ATOM 887 O O . LYS A 1 102 ? 22.755 5.175 -38.851 1.00 87.69 102 LYS A O 1
ATOM 892 N N . GLU A 1 103 ? 20.530 5.422 -38.972 1.00 87.69 103 GLU A N 1
ATOM 893 C CA . GLU A 1 103 ? 20.559 6.499 -39.968 1.00 87.69 103 GLU A CA 1
ATOM 894 C C . GLU A 1 103 ? 21.353 7.714 -39.481 1.00 87.69 103 GLU A C 1
ATOM 896 O O . GLU A 1 103 ? 22.092 8.334 -40.246 1.00 87.69 103 GLU A O 1
ATOM 901 N N . TYR A 1 104 ? 21.232 8.055 -38.197 1.00 90.25 104 TYR A N 1
ATOM 902 C CA . TYR A 1 104 ? 22.024 9.121 -37.593 1.00 90.25 104 TYR A CA 1
ATOM 903 C C . TYR A 1 104 ? 23.524 8.788 -37.565 1.00 90.25 104 TYR A C 1
ATOM 905 O O . TYR A 1 104 ? 24.348 9.632 -37.921 1.00 90.25 104 TYR A O 1
ATOM 913 N N . ALA A 1 105 ? 23.890 7.559 -37.190 1.00 86.00 105 ALA A N 1
ATOM 914 C CA . ALA A 1 105 ? 25.280 7.107 -37.198 1.00 86.00 105 ALA A CA 1
ATOM 915 C C . ALA A 1 105 ? 25.873 7.073 -38.618 1.00 86.00 105 ALA A C 1
ATOM 917 O O . ALA A 1 105 ? 27.000 7.526 -38.820 1.00 86.00 105 ALA A O 1
ATOM 918 N N . ASP A 1 106 ? 25.103 6.617 -39.607 1.00 87.31 106 ASP A N 1
ATOM 919 C CA . ASP A 1 106 ? 25.524 6.584 -41.009 1.00 87.31 106 ASP A CA 1
ATOM 920 C C . ASP A 1 106 ? 25.759 7.993 -41.563 1.00 87.31 106 ASP A C 1
ATOM 922 O O . ASP A 1 106 ? 26.749 8.221 -42.259 1.00 87.31 106 ASP A O 1
ATOM 926 N N . LYS A 1 107 ? 24.915 8.968 -41.201 1.00 88.00 107 LYS A N 1
ATOM 927 C CA . LYS A 1 107 ? 25.135 10.380 -41.557 1.00 88.00 107 LYS A CA 1
ATOM 928 C C . LYS A 1 107 ? 26.429 10.927 -40.959 1.00 88.00 107 LYS A C 1
ATOM 930 O O . LYS A 1 107 ? 27.209 11.549 -41.673 1.00 88.00 107 LYS A O 1
ATOM 935 N N . LEU A 1 108 ? 26.704 10.646 -39.685 1.00 86.25 108 LEU A N 1
ATOM 936 C CA . LEU A 1 108 ? 27.952 11.072 -39.042 1.00 86.25 108 LEU A CA 1
ATOM 937 C C . LEU A 1 108 ? 29.193 10.439 -39.690 1.00 86.25 108 LEU A C 1
ATOM 939 O O . LEU A 1 108 ? 30.218 11.105 -39.839 1.00 86.25 108 LEU A O 1
ATOM 943 N N . LEU A 1 109 ? 29.106 9.173 -40.104 1.00 84.88 109 LEU A N 1
ATOM 944 C CA . LEU A 1 109 ? 30.180 8.500 -40.839 1.00 84.88 109 LEU A CA 1
ATOM 945 C C . LEU A 1 109 ? 30.379 9.095 -42.236 1.00 84.88 109 LEU A C 1
ATOM 947 O O . LEU A 1 109 ? 31.519 9.267 -42.669 1.00 84.88 109 LEU A O 1
ATOM 951 N N . GLN A 1 110 ? 29.298 9.432 -42.942 1.00 82.56 110 GLN A N 1
ATOM 952 C CA . GLN A 1 110 ? 29.375 10.106 -44.240 1.00 82.56 110 GLN A CA 1
ATOM 953 C C . GLN A 1 110 ? 30.010 11.493 -44.119 1.00 82.56 110 GLN A C 1
ATOM 955 O O . GLN A 1 110 ? 30.918 11.804 -44.891 1.00 82.56 110 GLN A O 1
ATOM 960 N N . ASP A 1 111 ? 29.615 12.282 -43.120 1.00 80.94 111 ASP A N 1
ATOM 961 C CA . ASP A 1 111 ? 30.200 13.598 -42.852 1.00 80.94 111 ASP A CA 1
ATOM 962 C C . ASP A 1 111 ? 31.683 13.488 -42.470 1.00 80.94 111 ASP A C 1
ATOM 964 O O . ASP A 1 111 ? 32.517 14.247 -42.969 1.00 80.94 111 ASP A O 1
ATOM 968 N N . SER A 1 112 ? 32.048 12.500 -41.648 1.00 75.25 112 SER A N 1
ATOM 969 C CA . SER A 1 112 ? 33.444 12.230 -41.288 1.00 75.25 112 SER A CA 1
ATOM 970 C C . SER A 1 112 ? 34.289 11.841 -42.508 1.00 75.25 112 SER A C 1
ATOM 972 O O . SER A 1 112 ? 35.360 12.412 -42.725 1.00 75.25 112 SER A O 1
ATOM 974 N N . ASN A 1 113 ? 33.783 10.943 -43.359 1.00 77.25 113 ASN A N 1
ATOM 975 C CA . ASN A 1 113 ? 34.448 10.545 -44.601 1.00 77.25 113 ASN A CA 1
ATOM 976 C C . ASN A 1 113 ? 34.574 11.707 -45.594 1.00 77.25 113 ASN A C 1
ATOM 978 O O . ASN A 1 113 ? 35.597 11.833 -46.272 1.00 77.25 113 ASN A O 1
ATOM 982 N N . TYR A 1 114 ? 33.558 12.568 -45.680 1.00 73.00 114 TYR A N 1
ATOM 983 C CA . TYR A 1 114 ? 33.597 13.769 -46.509 1.00 73.00 114 TYR A CA 1
ATOM 984 C C . TYR A 1 114 ? 34.681 14.744 -46.031 1.00 73.00 114 TYR A C 1
ATOM 986 O O . TYR A 1 114 ? 35.473 15.229 -46.841 1.00 73.00 114 TYR A O 1
ATOM 994 N N . ILE A 1 115 ? 34.782 14.979 -44.719 1.00 72.62 115 ILE A N 1
ATOM 995 C CA . ILE A 1 115 ? 35.835 15.816 -44.125 1.00 72.62 115 ILE A CA 1
ATOM 996 C C . ILE A 1 115 ? 37.223 15.205 -44.366 1.00 72.62 115 ILE A C 1
ATOM 998 O O . ILE A 1 115 ? 38.145 15.927 -44.740 1.00 72.62 115 ILE A O 1
ATOM 1002 N N . HIS A 1 116 ? 37.373 13.885 -44.221 1.00 74.44 116 HIS A N 1
ATOM 1003 C CA . HIS A 1 116 ? 38.640 13.192 -44.471 1.00 74.44 116 HIS A CA 1
ATOM 1004 C C . HIS A 1 116 ? 39.101 13.339 -45.930 1.00 74.44 116 HIS A C 1
ATOM 1006 O O . HIS A 1 116 ? 40.229 13.762 -46.176 1.00 74.44 116 HIS A O 1
ATOM 1012 N N . LYS A 1 117 ? 38.215 13.080 -46.903 1.00 75.62 117 LYS A N 1
ATOM 1013 C CA . LYS A 1 117 ? 38.515 13.253 -48.338 1.00 75.62 117 LYS A CA 1
ATOM 1014 C C . LYS A 1 117 ? 38.808 14.703 -48.716 1.00 75.62 117 LYS A C 1
ATOM 1016 O O . LYS A 1 117 ? 39.648 14.956 -49.571 1.00 75.62 117 LYS A O 1
ATOM 1021 N N . LYS A 1 118 ? 38.134 15.665 -48.081 1.00 72.25 118 LYS A N 1
ATOM 1022 C CA . LYS A 1 118 ? 38.403 17.094 -48.287 1.00 72.25 118 LYS A CA 1
ATOM 1023 C C . LYS A 1 118 ? 39.780 17.503 -47.752 1.00 72.25 118 LYS A C 1
ATOM 1025 O O . LYS A 1 118 ? 40.436 18.340 -48.365 1.00 72.25 118 LYS A O 1
ATOM 1030 N N . ASN A 1 119 ? 40.197 16.939 -46.620 1.00 74.19 119 ASN A N 1
ATOM 1031 C CA . ASN A 1 119 ? 41.462 17.285 -45.972 1.00 74.19 119 ASN A CA 1
ATOM 1032 C C . ASN A 1 119 ? 42.670 16.566 -46.595 1.00 74.19 119 ASN A C 1
ATOM 1034 O O . ASN A 1 119 ? 43.757 17.135 -46.587 1.00 74.19 119 ASN A O 1
ATOM 1038 N N . ASN A 1 120 ? 42.473 15.382 -47.185 1.00 71.12 120 ASN A N 1
ATOM 1039 C CA . ASN A 1 120 ? 43.502 14.617 -47.897 1.00 71.12 120 ASN A CA 1
ATOM 1040 C C . ASN A 1 120 ? 43.074 14.346 -49.355 1.00 71.12 120 ASN A C 1
ATOM 1042 O O . ASN A 1 120 ? 42.676 13.231 -49.683 1.00 71.12 120 ASN A O 1
ATOM 1046 N N . PRO A 1 121 ? 43.141 15.345 -50.254 1.00 64.44 121 PRO A N 1
ATOM 1047 C CA . PRO A 1 121 ? 42.632 15.234 -51.626 1.00 64.44 121 PRO A CA 1
ATOM 1048 C C . PRO A 1 121 ? 43.537 14.437 -52.594 1.00 64.44 121 PRO A C 1
ATOM 1050 O O . PRO A 1 121 ? 43.376 14.568 -53.805 1.00 64.44 121 PRO A O 1
ATOM 1053 N N . GLY A 1 122 ? 44.510 13.665 -52.095 1.00 62.97 122 GLY A N 1
ATOM 1054 C CA . GLY A 1 122 ? 45.583 13.054 -52.898 1.00 62.97 122 GLY A CA 1
ATOM 1055 C C . GLY A 1 122 ? 45.910 11.586 -52.601 1.00 62.97 122 GLY A C 1
ATOM 1056 O O . GLY A 1 122 ? 46.934 11.113 -53.090 1.00 62.97 122 GLY A O 1
ATOM 1057 N N . GLU A 1 123 ? 45.072 10.887 -51.830 1.00 54.88 123 GLU A N 1
ATOM 1058 C CA . GLU A 1 123 ? 44.979 9.413 -51.842 1.00 54.88 123 GLU A CA 1
ATOM 1059 C C . GLU A 1 123 ? 43.793 8.961 -52.704 1.00 54.88 123 GLU A C 1
ATOM 1061 O O . GLU A 1 123 ? 42.759 9.674 -52.711 1.00 54.88 123 GLU A O 1
#